Protein AF-A0A819CPP7-F1 (afdb_monomer_lite)

Foldseek 3Di:
DDDWDWDADPVVRDIATDFDADEDPDQAPDPQSEAACVVVQPDDPVRFDPDFDLPVVDDPDDDPPRALCPLPVLNLQLVVQFDPDLDDDRHTGHNNSRLNRLQVQAFADCVQPPDDPVCSSPDGDPVGRVRRNVHRDPHHHDQDPDPSSQSSCRSVSHDDDDDDDDDNVVD

Radius of gyration: 17.77 Å; chains: 1; bounding box: 45×49×39 Å

pLDDT: mean 74.56, std 15.61, range [28.23, 96.0]

Sequence (171 aa):
MPVRTYLINRLTDAIYRLNGIEPSHRMPHKEDLRQSFSDHVLFSSDQLPPKVDLQPYMTTVEDQSRIGSCTANSLYNGRVKNTHLPIVTDSRCSMTNAIEALEEFGTCLESIWPYDISRVNKFPSIQAFEKGLKHRIYQALHVKIDLNEMKSCLAQGFPFAFGLRLYTSFD

Structure (mmCIF, N/CA/C/O backbone):
data_AF-A0A819CPP7-F1
#
_entry.id   AF-A0A819CPP7-F1
#
loop_
_atom_site.group_PDB
_atom_site.id
_atom_site.type_symbol
_atom_site.label_atom_id
_atom_site.label_alt_id
_atom_site.label_comp_id
_atom_site.label_asym_id
_atom_site.label_entity_id
_atom_site.label_seq_id
_atom_site.pdbx_PDB_ins_code
_atom_site.Cartn_x
_atom_site.Cartn_y
_atom_site.Cartn_z
_atom_site.occupancy
_atom_site.B_iso_or_equiv
_atom_site.auth_seq_id
_atom_site.auth_comp_id
_atom_site.auth_asym_id
_atom_site.auth_atom_id
_atom_site.pdbx_PDB_model_num
ATOM 1 N N . MET A 1 1 ? 23.017 -5.570 14.614 1.00 28.23 1 MET A N 1
ATOM 2 C CA . MET A 1 1 ? 22.837 -6.309 13.342 1.00 28.23 1 MET A CA 1
ATOM 3 C C . MET A 1 1 ? 21.344 -6.522 13.128 1.00 28.23 1 MET A C 1
ATOM 5 O O . MET A 1 1 ? 20.690 -6.841 14.114 1.00 28.23 1 MET A O 1
ATOM 9 N N . PRO A 1 2 ? 20.779 -6.313 11.926 1.00 41.75 2 PRO A N 1
ATOM 10 C CA . PRO A 1 2 ? 19.361 -6.581 11.698 1.00 41.75 2 PRO A CA 1
ATOM 11 C C . PRO A 1 2 ? 19.092 -8.081 11.863 1.00 41.75 2 PRO A C 1
ATOM 13 O O . PRO A 1 2 ? 19.747 -8.908 11.226 1.00 41.75 2 PRO A O 1
ATOM 16 N N . VAL A 1 3 ? 18.157 -8.424 12.749 1.00 41.75 3 VAL A N 1
ATOM 17 C CA . VAL A 1 3 ? 17.681 -9.797 12.948 1.00 41.75 3 VAL A CA 1
ATOM 18 C C . VAL A 1 3 ? 16.963 -10.216 11.667 1.00 41.75 3 VAL A C 1
ATOM 20 O O . VAL A 1 3 ? 16.007 -9.566 11.251 1.00 41.75 3 VAL A O 1
ATOM 23 N N . ARG A 1 4 ? 17.466 -11.254 10.993 1.00 52.44 4 ARG A N 1
ATOM 24 C CA . ARG A 1 4 ? 16.818 -11.824 9.806 1.00 52.44 4 ARG A CA 1
ATOM 25 C C . ARG A 1 4 ? 15.809 -12.863 10.279 1.00 52.44 4 ARG A C 1
ATOM 27 O O . ARG A 1 4 ? 16.214 -13.875 10.845 1.00 52.44 4 ARG A O 1
ATOM 34 N N . THR A 1 5 ? 14.528 -12.599 10.062 1.00 56.66 5 THR A N 1
ATOM 35 C CA . THR A 1 5 ? 13.445 -13.523 10.409 1.00 56.66 5 THR A CA 1
ATOM 36 C C . THR A 1 5 ? 13.133 -14.416 9.205 1.00 56.66 5 THR A C 1
ATOM 38 O O . THR A 1 5 ? 13.160 -13.961 8.061 1.00 56.66 5 THR A O 1
ATOM 41 N N . TYR A 1 6 ? 12.848 -15.692 9.446 1.00 61.66 6 TYR A N 1
ATOM 42 C CA . TYR A 1 6 ? 12.461 -16.660 8.420 1.00 61.66 6 TYR A CA 1
ATOM 43 C C . TYR A 1 6 ? 11.232 -17.436 8.904 1.00 61.66 6 TYR A C 1
ATOM 45 O O . TYR A 1 6 ? 11.136 -17.726 10.096 1.00 61.66 6 TYR A O 1
ATOM 53 N N . LEU A 1 7 ? 10.331 -17.780 7.988 1.00 56.50 7 LEU A N 1
ATOM 54 C CA . LEU A 1 7 ? 9.357 -18.855 8.147 1.00 56.50 7 LEU A CA 1
ATOM 55 C C . LEU A 1 7 ? 9.929 -20.133 7.552 1.00 56.50 7 LEU A C 1
ATOM 57 O O . LEU A 1 7 ? 10.650 -20.098 6.553 1.00 56.50 7 LEU A O 1
ATOM 61 N N . ILE A 1 8 ? 9.587 -21.263 8.152 1.00 62.59 8 ILE A N 1
ATOM 62 C CA . ILE A 1 8 ? 9.961 -22.583 7.651 1.00 62.59 8 ILE A CA 1
ATOM 63 C C . ILE A 1 8 ? 8.677 -23.393 7.550 1.00 62.59 8 ILE A C 1
ATOM 65 O O . ILE A 1 8 ? 8.081 -23.749 8.566 1.00 62.59 8 ILE A O 1
ATOM 69 N N . ASN A 1 9 ? 8.262 -23.708 6.327 1.00 66.12 9 ASN A N 1
ATOM 70 C CA . ASN A 1 9 ? 7.202 -24.678 6.107 1.00 66.12 9 ASN A CA 1
ATOM 71 C C . ASN A 1 9 ? 7.756 -26.071 6.422 1.00 66.12 9 ASN A C 1
ATOM 73 O O . ASN A 1 9 ? 8.583 -26.589 5.679 1.00 66.12 9 ASN A O 1
ATOM 77 N N . ARG A 1 10 ? 7.292 -26.676 7.520 1.00 66.69 10 ARG A N 1
ATOM 78 C CA . ARG A 1 10 ? 7.781 -27.979 8.011 1.00 66.69 10 ARG A CA 1
ATOM 79 C C . ARG A 1 10 ? 7.314 -29.182 7.188 1.00 66.69 10 ARG A C 1
ATOM 81 O O . ARG A 1 10 ? 7.813 -30.277 7.401 1.00 66.69 10 ARG A O 1
ATOM 88 N N . LEU A 1 11 ? 6.333 -29.007 6.300 1.00 70.38 11 LEU A N 1
ATOM 89 C CA . LEU A 1 11 ? 5.845 -30.074 5.418 1.00 70.38 11 LEU A CA 1
ATOM 90 C C . LEU A 1 11 ? 6.679 -30.171 4.140 1.00 70.38 11 LEU A C 1
ATOM 92 O O . LEU A 1 11 ? 6.781 -31.243 3.552 1.00 70.38 11 LEU A O 1
ATOM 96 N N . THR A 1 12 ? 7.252 -29.050 3.701 1.00 78.56 12 THR A N 1
ATOM 97 C CA . THR A 1 12 ? 8.006 -28.959 2.444 1.00 78.56 12 THR A CA 1
ATOM 98 C C . THR A 1 12 ? 9.473 -28.577 2.645 1.00 78.56 12 THR A C 1
ATOM 100 O O . THR A 1 12 ? 10.175 -28.377 1.657 1.00 78.56 12 THR A O 1
ATOM 103 N N . ASP A 1 13 ? 9.906 -28.362 3.891 1.00 77.25 13 ASP A N 1
ATOM 104 C CA . ASP A 1 13 ? 11.183 -27.741 4.284 1.00 77.25 13 ASP A CA 1
ATOM 105 C C . ASP A 1 13 ? 11.484 -26.407 3.573 1.00 77.25 13 ASP A C 1
ATOM 107 O O . ASP A 1 13 ? 12.629 -25.953 3.474 1.00 77.25 13 ASP A O 1
ATOM 111 N N . ALA A 1 14 ? 10.446 -25.734 3.068 1.00 60.47 14 ALA A N 1
ATOM 112 C CA . ALA A 1 14 ? 10.617 -24.487 2.341 1.00 60.47 14 ALA A CA 1
ATOM 113 C C . ALA A 1 14 ? 10.859 -23.345 3.332 1.00 60.47 14 ALA A C 1
ATOM 115 O O . ALA A 1 14 ? 10.025 -23.061 4.191 1.00 60.47 14 ALA A O 1
ATOM 116 N N . ILE A 1 15 ? 12.000 -22.673 3.189 1.00 61.72 15 ILE A N 1
ATOM 117 C CA . ILE A 1 15 ? 12.351 -21.498 3.987 1.00 61.72 15 ILE A CA 1
ATOM 118 C C . ILE A 1 15 ? 11.895 -20.243 3.243 1.00 61.72 15 ILE A C 1
ATOM 120 O O . ILE A 1 15 ? 12.377 -19.944 2.146 1.00 61.72 15 ILE A O 1
ATOM 124 N N . TYR A 1 16 ? 11.001 -19.482 3.863 1.00 59.84 16 TYR A N 1
ATOM 125 C CA . TYR A 1 16 ? 10.548 -18.183 3.386 1.00 59.84 16 TYR A CA 1
ATOM 126 C C . TYR A 1 16 ? 11.192 -17.105 4.240 1.00 59.84 16 TYR A C 1
ATOM 128 O O . TYR A 1 16 ? 11.092 -17.101 5.461 1.00 59.84 16 TYR A O 1
ATOM 136 N N . ARG A 1 17 ? 11.888 -16.163 3.618 1.00 59.88 17 ARG A N 1
ATOM 137 C CA . ARG A 1 17 ? 12.473 -15.052 4.360 1.00 59.88 17 ARG A CA 1
ATOM 138 C C . ARG A 1 17 ? 11.385 -14.038 4.692 1.00 59.88 17 ARG A C 1
ATOM 140 O O . ARG A 1 17 ? 10.766 -13.490 3.785 1.00 59.88 17 ARG A O 1
ATOM 147 N N . LEU A 1 18 ? 11.198 -13.753 5.979 1.00 54.78 18 LEU A N 1
ATOM 148 C CA . LEU A 1 18 ? 10.376 -12.631 6.403 1.00 54.78 18 LEU A CA 1
ATOM 149 C C . LEU A 1 18 ? 11.202 -11.360 6.305 1.00 54.78 18 LEU A C 1
ATOM 151 O O . LEU A 1 18 ? 12.247 -11.194 6.939 1.00 54.78 18 LEU A O 1
ATOM 155 N N . ASN A 1 19 ? 10.737 -10.467 5.450 1.00 56.47 19 ASN A N 1
ATOM 156 C CA . ASN A 1 19 ? 11.419 -9.219 5.180 1.00 56.47 19 ASN A CA 1
ATOM 157 C C . ASN A 1 19 ? 11.235 -8.228 6.332 1.00 56.47 19 ASN A C 1
ATOM 159 O O . ASN A 1 19 ? 10.208 -8.222 7.007 1.00 56.47 19 ASN A O 1
ATOM 163 N N . GLY A 1 20 ? 12.246 -7.389 6.557 1.00 53.50 20 GLY A N 1
ATOM 164 C CA . GLY A 1 20 ? 12.197 -6.340 7.570 1.00 53.50 20 GLY A CA 1
ATOM 165 C C . GLY A 1 20 ? 11.664 -5.040 6.978 1.00 53.50 20 GLY A C 1
ATOM 166 O O . GLY A 1 20 ? 12.263 -4.502 6.049 1.00 53.50 20 GLY A O 1
ATOM 167 N N . ILE A 1 21 ? 10.574 -4.517 7.536 1.00 57.41 21 ILE A N 1
ATOM 168 C CA . ILE A 1 21 ? 10.207 -3.107 7.374 1.00 57.41 21 ILE A CA 1
ATOM 169 C C . ILE A 1 21 ? 11.087 -2.305 8.333 1.00 57.41 21 ILE A C 1
ATOM 171 O O . ILE A 1 21 ? 11.166 -2.622 9.521 1.00 57.41 21 ILE A O 1
ATOM 175 N N . GLU A 1 22 ? 11.748 -1.269 7.825 1.00 63.72 22 GLU A N 1
ATOM 176 C CA . GLU A 1 22 ? 12.386 -0.277 8.686 1.00 63.72 22 GLU A CA 1
ATOM 177 C C . GLU A 1 22 ? 11.297 0.684 9.186 1.00 63.72 22 GLU A C 1
ATOM 179 O O . GLU A 1 22 ? 10.593 1.275 8.354 1.00 63.72 22 GLU A O 1
ATOM 184 N N . PRO A 1 23 ? 11.099 0.820 10.513 1.00 64.25 23 PRO A N 1
ATOM 185 C CA . PRO A 1 23 ? 10.168 1.799 11.051 1.00 64.25 23 PRO A CA 1
ATOM 186 C C . PRO A 1 23 ? 10.489 3.173 10.483 1.00 64.25 23 PRO A C 1
ATOM 188 O O . PRO A 1 23 ? 11.652 3.570 10.406 1.00 64.25 23 PRO A O 1
ATOM 191 N N . SER A 1 24 ? 9.461 3.916 10.084 1.00 64.56 24 SER A N 1
ATOM 192 C CA . SER A 1 24 ? 9.718 5.286 9.679 1.00 64.56 24 SER A CA 1
ATOM 193 C C . SER A 1 24 ? 10.066 6.114 10.909 1.00 64.56 24 SER A C 1
ATOM 195 O O . SER A 1 24 ? 9.249 6.271 11.813 1.00 64.56 24 SER A O 1
ATOM 197 N N . HIS A 1 25 ? 11.286 6.640 10.948 1.00 64.56 25 HIS A N 1
ATOM 198 C CA . HIS A 1 25 ? 11.728 7.566 11.991 1.00 64.56 25 HIS A CA 1
ATOM 199 C C . HIS A 1 25 ? 11.415 9.030 11.650 1.00 64.56 25 HIS A C 1
ATOM 201 O O . HIS A 1 25 ? 11.673 9.917 12.459 1.00 64.56 25 HIS A O 1
ATOM 207 N N . ARG A 1 26 ? 10.872 9.291 10.453 1.00 63.66 26 ARG A N 1
ATOM 208 C CA . ARG A 1 26 ? 10.562 10.631 9.949 1.00 63.66 26 ARG A CA 1
ATOM 209 C C . ARG A 1 26 ? 9.187 10.660 9.290 1.00 63.66 26 ARG A C 1
ATOM 211 O O . ARG A 1 26 ? 8.819 9.737 8.571 1.00 63.66 26 ARG A O 1
ATOM 218 N N . MET A 1 27 ? 8.444 11.741 9.488 1.00 64.19 27 MET A N 1
ATOM 219 C CA . MET A 1 27 ? 7.250 11.997 8.683 1.00 64.19 27 MET A CA 1
ATOM 220 C C . MET A 1 27 ? 7.659 12.447 7.267 1.00 64.19 27 MET A C 1
ATOM 222 O O . MET A 1 27 ? 8.714 13.082 7.139 1.00 64.19 27 MET A O 1
ATOM 226 N N . PRO A 1 28 ? 6.848 12.170 6.224 1.00 66.94 28 PRO A N 1
ATOM 227 C CA . PRO A 1 28 ? 7.118 12.625 4.856 1.00 66.94 28 PRO A CA 1
ATOM 228 C C . PRO A 1 28 ? 7.436 14.120 4.790 1.00 66.94 28 PRO A C 1
ATOM 230 O O . PRO A 1 28 ? 6.910 14.878 5.594 1.00 66.94 28 PRO A O 1
ATOM 233 N N . HIS A 1 29 ? 8.285 14.578 3.872 1.00 63.69 29 HIS A N 1
ATOM 234 C CA . HIS A 1 29 ? 8.726 15.984 3.870 1.00 63.69 29 HIS A CA 1
ATOM 235 C C . HIS A 1 29 ? 7.635 17.024 3.559 1.00 63.69 29 HIS A C 1
ATOM 237 O O . HIS A 1 29 ? 7.770 18.165 4.000 1.00 63.69 29 HIS A O 1
ATOM 243 N N . LYS A 1 30 ? 6.589 16.663 2.808 1.00 62.97 30 LYS A N 1
ATOM 244 C CA . LYS A 1 30 ? 5.540 17.602 2.390 1.00 62.97 30 LYS A CA 1
ATOM 245 C C . LYS A 1 30 ? 4.358 17.616 3.342 1.00 62.97 30 LYS A C 1
ATOM 247 O O . LYS A 1 30 ? 3.914 16.560 3.781 1.00 62.97 30 LYS A O 1
ATOM 252 N N . GLU A 1 31 ? 3.830 18.812 3.584 1.00 67.00 31 GLU A N 1
ATOM 253 C CA . GLU A 1 31 ? 2.738 19.053 4.530 1.00 67.00 31 GLU A CA 1
ATOM 254 C C . GLU A 1 31 ? 1.502 18.201 4.215 1.00 67.00 31 GLU A C 1
ATOM 256 O O . GLU A 1 31 ? 0.989 17.516 5.095 1.00 67.00 31 GLU A O 1
ATOM 261 N N . ASP A 1 32 ? 1.115 18.115 2.938 1.00 60.81 32 ASP A N 1
ATOM 262 C CA . ASP A 1 32 ? -0.035 17.318 2.481 1.00 60.81 32 ASP A CA 1
ATOM 263 C C . ASP A 1 32 ? 0.134 15.800 2.674 1.00 60.81 32 ASP A C 1
ATOM 265 O O . ASP A 1 32 ? -0.842 15.052 2.676 1.00 60.81 32 ASP A O 1
ATOM 269 N N . LEU A 1 33 ? 1.370 15.334 2.878 1.00 63.00 33 LEU A N 1
ATOM 270 C CA . LEU A 1 33 ? 1.695 13.941 3.197 1.00 63.00 33 LEU A CA 1
ATOM 271 C C . LEU A 1 33 ? 1.873 13.693 4.706 1.00 63.00 33 LEU A C 1
ATOM 273 O O . LEU A 1 33 ? 2.077 12.552 5.122 1.00 63.00 33 LEU A O 1
ATOM 277 N N . ARG A 1 34 ? 1.854 14.748 5.533 1.00 65.94 34 ARG A N 1
ATOM 278 C CA . ARG A 1 34 ? 1.910 14.671 7.004 1.00 65.94 34 ARG A CA 1
ATOM 279 C C . ARG A 1 34 ? 0.539 14.755 7.661 1.00 65.94 34 ARG A C 1
ATOM 281 O O . ARG A 1 34 ? 0.459 14.662 8.885 1.00 65.94 34 ARG A O 1
ATOM 288 N N . GLN A 1 35 ? -0.513 14.957 6.876 1.00 75.31 35 GLN A N 1
ATOM 289 C CA . GLN A 1 35 ? -1.848 15.195 7.397 1.00 75.31 35 GLN A CA 1
ATOM 290 C C . GLN A 1 35 ? -2.336 13.996 8.221 1.00 75.31 35 GLN A C 1
ATOM 292 O O . GLN A 1 35 ? -2.183 12.833 7.839 1.00 75.31 35 GLN A O 1
ATOM 297 N N . SER A 1 36 ? -2.897 14.289 9.391 1.00 84.44 36 SER A N 1
ATOM 298 C CA . SER A 1 36 ? -3.477 13.281 10.274 1.00 84.44 36 SER A CA 1
ATOM 299 C C . SER A 1 36 ? -4.854 12.899 9.751 1.00 84.44 36 SER A C 1
ATOM 301 O O . SER A 1 36 ? -5.664 13.771 9.453 1.00 84.44 36 SER A O 1
ATOM 303 N N . PHE A 1 37 ? -5.167 11.604 9.706 1.00 88.81 37 PHE A N 1
ATOM 304 C CA . PHE A 1 37 ? -6.524 11.166 9.376 1.00 88.81 37 PHE A CA 1
ATOM 305 C C . PHE A 1 37 ? -7.545 11.588 10.446 1.00 88.81 37 PHE A C 1
ATOM 307 O O . PHE A 1 37 ? -8.727 11.701 10.148 1.00 88.81 37 PHE A O 1
ATOM 314 N N . SER A 1 38 ? -7.103 11.866 11.677 1.00 88.00 38 SER A N 1
ATOM 315 C CA . SER A 1 38 ? -7.978 12.283 12.784 1.00 88.00 38 SER A CA 1
ATOM 316 C C . SER A 1 38 ? -8.924 13.445 12.450 1.00 88.00 38 SER A C 1
ATOM 318 O O . SER A 1 38 ? -10.061 13.429 12.910 1.00 88.00 38 SER A O 1
ATOM 320 N N . ASP A 1 39 ? -8.495 14.411 11.632 1.00 86.38 39 ASP A N 1
ATOM 321 C CA . ASP A 1 39 ? -9.335 15.559 11.244 1.00 86.38 39 ASP A CA 1
ATOM 322 C C . ASP A 1 39 ? -10.420 15.177 10.214 1.00 86.38 39 ASP A C 1
ATOM 324 O O . ASP A 1 39 ? -11.330 15.952 9.929 1.00 86.38 39 ASP A O 1
ATOM 328 N N . HIS A 1 40 ? -10.342 13.958 9.678 1.00 85.75 40 HIS A N 1
ATOM 329 C CA . HIS A 1 40 ? -11.255 13.370 8.702 1.00 85.75 40 HIS A CA 1
ATOM 330 C C . HIS A 1 40 ? -12.118 12.246 9.298 1.00 85.75 40 HIS A C 1
ATOM 332 O O . HIS A 1 40 ? -12.794 11.526 8.565 1.00 85.75 40 HIS A O 1
ATOM 338 N N . VAL A 1 41 ? -12.112 12.040 10.617 1.00 87.94 41 VAL A N 1
ATOM 339 C CA . VAL A 1 41 ? -12.973 11.034 11.255 1.00 87.94 41 VAL A CA 1
ATOM 340 C C . VAL A 1 41 ? -14.427 11.511 11.220 1.00 87.94 41 VAL A C 1
ATOM 342 O O . VAL A 1 41 ? -14.796 12.453 11.914 1.00 87.94 41 VAL A O 1
ATOM 345 N N . LEU A 1 42 ? -15.256 10.845 10.408 1.00 85.06 42 LEU A N 1
ATOM 346 C CA . LEU A 1 42 ? -16.674 11.194 10.232 1.00 85.06 42 LEU A CA 1
ATOM 347 C C . LEU A 1 42 ? -17.624 10.473 11.193 1.00 85.06 42 LEU A C 1
ATOM 349 O O . LEU A 1 42 ? -18.741 10.939 11.401 1.00 85.06 42 LEU A O 1
ATOM 353 N N . PHE A 1 43 ? -17.209 9.333 11.744 1.00 84.00 43 PHE A N 1
ATOM 354 C CA . PHE A 1 43 ? -18.061 8.480 12.567 1.00 84.00 43 PHE A CA 1
ATOM 355 C C . PHE A 1 43 ? -17.618 8.530 14.024 1.00 84.00 43 PHE A C 1
ATOM 357 O O . PHE A 1 43 ? -16.438 8.349 14.328 1.00 84.00 43 PHE A O 1
ATOM 364 N N . SER A 1 44 ? -18.570 8.712 14.936 1.00 83.88 44 SER A N 1
ATOM 365 C CA . SER A 1 44 ? -18.356 8.364 16.338 1.00 83.88 44 SER A CA 1
ATOM 366 C C . SER A 1 44 ? -18.371 6.840 16.515 1.00 83.88 44 SER A C 1
ATOM 368 O O . SER A 1 44 ? -18.818 6.091 15.643 1.00 83.88 44 SER A O 1
ATOM 370 N N . SER A 1 45 ? -17.855 6.346 17.643 1.00 83.25 45 SER A N 1
ATOM 371 C CA . SER A 1 45 ? -17.700 4.902 17.875 1.00 83.25 45 SER A CA 1
ATOM 372 C C . SER A 1 45 ? -19.021 4.122 17.822 1.00 83.25 45 SER A C 1
ATOM 374 O O . SER A 1 45 ? -19.022 2.958 17.430 1.00 83.25 45 SER A O 1
ATOM 376 N N . ASP A 1 46 ? -20.133 4.761 18.179 1.00 90.81 46 ASP A N 1
ATOM 377 C CA . ASP A 1 46 ? -21.502 4.239 18.134 1.00 90.81 46 ASP A CA 1
ATOM 378 C C . ASP A 1 46 ? -22.131 4.254 16.730 1.00 90.81 46 ASP A C 1
ATOM 380 O O . ASP A 1 46 ? -23.091 3.528 16.484 1.00 90.81 46 ASP A O 1
ATOM 384 N N . GLN A 1 47 ? -21.578 5.032 15.796 1.00 93.19 47 GLN A N 1
ATOM 385 C CA . GLN A 1 47 ? -22.049 5.124 14.409 1.00 93.19 47 GLN A CA 1
ATOM 386 C C . GLN A 1 47 ? -21.334 4.156 13.460 1.00 93.19 47 GLN A C 1
ATOM 388 O O . GLN A 1 47 ? -21.715 4.029 12.295 1.00 93.19 47 GLN A O 1
ATOM 393 N N . LEU A 1 48 ? -20.281 3.485 13.932 1.00 94.00 48 LEU A N 1
ATOM 394 C CA . LEU A 1 48 ? -19.497 2.581 13.103 1.00 94.00 48 LEU A CA 1
ATOM 395 C C . LEU A 1 48 ? -20.307 1.337 12.713 1.00 94.00 48 LEU A C 1
ATOM 397 O O . LEU A 1 48 ? -20.926 0.703 13.573 1.00 94.00 48 LEU A O 1
ATOM 401 N N . PRO A 1 49 ? -20.258 0.917 11.435 1.00 95.06 49 PRO A N 1
ATOM 402 C CA . PRO A 1 49 ? -20.877 -0.331 11.027 1.00 95.06 49 PRO A CA 1
ATOM 403 C C . PRO A 1 49 ? -20.206 -1.518 11.739 1.00 95.06 49 PRO A C 1
ATOM 405 O O . PRO A 1 49 ? -18.992 -1.509 11.967 1.00 95.06 49 PRO A O 1
ATOM 408 N N . PRO A 1 50 ? -20.959 -2.591 12.043 1.00 94.88 50 PRO A N 1
ATOM 409 C CA . PRO A 1 50 ? -20.414 -3.761 12.733 1.00 94.88 50 PRO A CA 1
ATOM 410 C C . PRO A 1 50 ? -19.387 -4.530 11.888 1.00 94.88 50 PRO A C 1
ATOM 412 O O . PRO A 1 50 ? -18.569 -5.271 12.433 1.00 94.88 50 PRO A O 1
ATOM 415 N N . LYS A 1 51 ? -19.424 -4.370 10.558 1.00 96.00 51 LYS A N 1
ATOM 416 C CA . LYS A 1 51 ? -18.496 -4.978 9.603 1.00 96.00 51 LYS A CA 1
ATOM 417 C C . LYS A 1 51 ? -18.292 -4.047 8.410 1.00 96.00 51 LYS A C 1
ATOM 419 O O . LYS A 1 51 ? -19.251 -3.473 7.902 1.00 96.00 51 LYS A O 1
ATOM 424 N N . VAL A 1 52 ? -17.052 -3.976 7.937 1.00 95.81 52 VAL A N 1
ATOM 425 C CA . VAL A 1 52 ? -16.667 -3.345 6.672 1.00 95.81 52 VAL A CA 1
ATOM 426 C C . VAL A 1 52 ? -15.883 -4.365 5.858 1.00 95.81 52 VAL A C 1
ATOM 428 O O . VAL A 1 52 ? -15.042 -5.071 6.412 1.00 95.81 52 VAL A O 1
ATOM 431 N N . ASP A 1 53 ? -16.162 -4.444 4.561 1.00 96.00 53 ASP A N 1
ATOM 432 C CA . ASP A 1 53 ? -15.432 -5.289 3.621 1.00 96.00 53 ASP A CA 1
ATOM 433 C C . ASP A 1 53 ? -15.105 -4.484 2.359 1.00 96.00 53 ASP A C 1
ATOM 435 O O . ASP A 1 53 ? -16.000 -4.083 1.616 1.00 96.00 53 ASP A O 1
ATOM 439 N N . LEU A 1 54 ? -13.813 -4.211 2.159 1.00 95.62 54 LEU A N 1
ATOM 440 C CA . LEU A 1 54 ? -13.302 -3.473 1.002 1.00 95.62 54 LEU A CA 1
ATOM 441 C C . LEU A 1 54 ? -12.661 -4.393 -0.045 1.00 95.62 54 LEU A C 1
ATOM 443 O O . LEU A 1 54 ? -12.245 -3.907 -1.094 1.00 95.62 54 LEU A O 1
ATOM 447 N N . GLN A 1 55 ? -12.585 -5.705 0.208 1.00 93.12 55 GLN A N 1
ATOM 448 C CA . GLN A 1 55 ? -11.924 -6.656 -0.690 1.00 93.12 55 GLN A CA 1
ATOM 449 C C . GLN A 1 55 ? -12.486 -6.645 -2.123 1.00 93.12 55 GLN A C 1
ATOM 451 O O . GLN A 1 55 ? -11.680 -6.723 -3.048 1.00 93.12 55 GLN A O 1
ATOM 456 N N . PRO A 1 56 ? -13.807 -6.477 -2.361 1.00 94.88 56 PRO A N 1
ATOM 457 C CA . PRO A 1 56 ? -14.354 -6.411 -3.721 1.00 94.88 56 PRO A CA 1
ATOM 458 C C . PRO A 1 56 ? -13.810 -5.263 -4.586 1.00 94.88 56 PRO A C 1
ATOM 460 O O . PRO A 1 56 ? -13.954 -5.304 -5.804 1.00 94.88 56 PRO A O 1
ATOM 463 N N . TYR A 1 57 ? -13.206 -4.243 -3.972 1.00 91.50 57 TYR A N 1
ATOM 464 C CA . TYR A 1 57 ? -12.634 -3.081 -4.659 1.00 91.50 57 TYR A CA 1
ATOM 465 C C . TYR A 1 57 ? -11.107 -3.156 -4.794 1.00 91.50 57 TYR A C 1
ATOM 467 O O . TYR A 1 57 ? -10.490 -2.230 -5.320 1.00 91.50 57 TYR A O 1
ATOM 475 N N . MET A 1 58 ? -10.487 -4.228 -4.297 1.00 86.69 58 MET A N 1
ATOM 476 C CA . MET A 1 58 ? -9.042 -4.424 -4.333 1.00 86.69 58 MET A CA 1
ATOM 477 C C . MET A 1 58 ? -8.628 -5.291 -5.520 1.00 86.69 58 MET A C 1
ATOM 479 O O . MET A 1 58 ? -9.387 -6.127 -6.010 1.00 86.69 58 MET A O 1
ATOM 483 N N . THR A 1 59 ? -7.392 -5.099 -5.974 1.00 83.81 59 THR A N 1
ATOM 484 C CA . THR A 1 59 ? -6.765 -6.007 -6.935 1.00 83.81 59 THR A CA 1
ATOM 485 C C . THR A 1 59 ? -6.518 -7.374 -6.299 1.00 83.81 59 THR A C 1
ATOM 487 O O . THR A 1 59 ? -6.537 -7.535 -5.076 1.00 83.81 59 THR A O 1
ATOM 490 N N . THR A 1 60 ? -6.254 -8.372 -7.139 1.00 84.62 60 THR A N 1
ATOM 491 C CA . THR A 1 60 ? -5.770 -9.677 -6.685 1.00 84.62 60 THR A CA 1
ATOM 492 C C . THR A 1 60 ? -4.501 -9.533 -5.843 1.00 84.62 60 THR A C 1
ATOM 494 O O . THR A 1 60 ? -3.719 -8.601 -6.027 1.00 84.62 60 THR A O 1
ATOM 497 N N . VAL A 1 61 ? -4.303 -10.455 -4.898 1.00 81.62 61 VAL A N 1
ATOM 498 C CA . VAL A 1 61 ? -3.092 -10.478 -4.069 1.00 81.62 61 VAL A CA 1
ATOM 499 C C . VAL A 1 61 ? -1.901 -10.884 -4.935 1.00 81.62 61 VAL A C 1
ATOM 501 O O . VAL A 1 61 ? -1.900 -11.971 -5.509 1.00 81.62 61 VAL A O 1
ATOM 504 N N . GLU A 1 62 ? -0.896 -10.014 -5.001 1.00 78.38 62 GLU A N 1
ATOM 505 C CA . GLU A 1 62 ? 0.329 -10.227 -5.779 1.00 78.38 62 GLU A CA 1
ATOM 506 C C . GLU A 1 62 ? 1.385 -11.034 -5.001 1.00 78.38 62 GLU A C 1
ATOM 508 O O . GLU A 1 62 ? 1.504 -10.907 -3.779 1.00 78.38 62 GLU A O 1
ATOM 513 N N . ASP A 1 63 ? 2.209 -11.818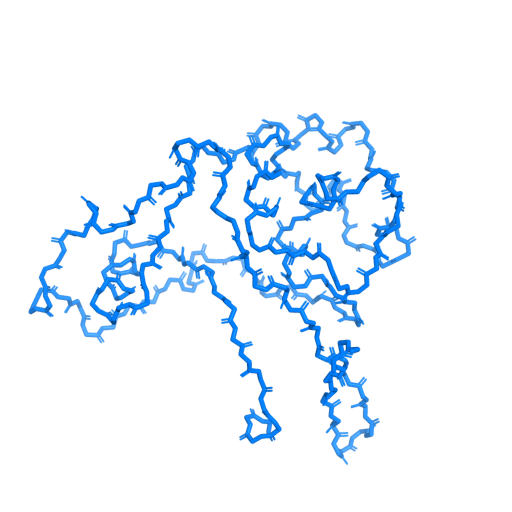 -5.708 1.00 76.56 63 ASP A N 1
ATOM 514 C CA . ASP A 1 63 ? 3.315 -12.584 -5.114 1.00 76.56 63 ASP A CA 1
ATOM 515 C C . ASP A 1 63 ? 4.626 -11.776 -5.125 1.00 76.56 63 ASP A C 1
ATOM 517 O O . ASP A 1 63 ? 5.271 -11.576 -6.156 1.00 76.56 63 ASP A O 1
ATOM 521 N N . GLN A 1 64 ? 5.059 -11.333 -3.944 1.00 64.75 64 GLN A N 1
ATOM 522 C CA . GLN A 1 64 ? 6.330 -10.624 -3.757 1.00 64.75 64 GLN A CA 1
ATOM 523 C C . GLN A 1 64 ? 7.576 -11.513 -3.938 1.00 64.75 64 GLN A C 1
ATOM 525 O O . GLN A 1 64 ? 8.708 -11.020 -3.941 1.00 64.75 64 GLN A O 1
ATOM 530 N N . SER A 1 65 ? 7.408 -12.826 -4.090 1.00 70.56 65 SER A N 1
ATOM 531 C CA . SER A 1 65 ? 8.476 -13.817 -4.140 1.00 70.56 65 SER A CA 1
ATOM 532 C C . SER A 1 65 ? 9.421 -13.731 -2.926 1.00 70.56 65 SER A C 1
ATOM 534 O O . SER A 1 65 ? 9.025 -13.384 -1.815 1.00 70.56 65 SER A O 1
ATOM 536 N N . ARG A 1 66 ? 10.698 -14.089 -3.097 1.00 64.12 66 ARG A N 1
ATOM 537 C CA . ARG A 1 66 ? 11.672 -14.251 -2.002 1.00 64.12 66 ARG A CA 1
ATOM 538 C C . ARG A 1 66 ? 12.432 -12.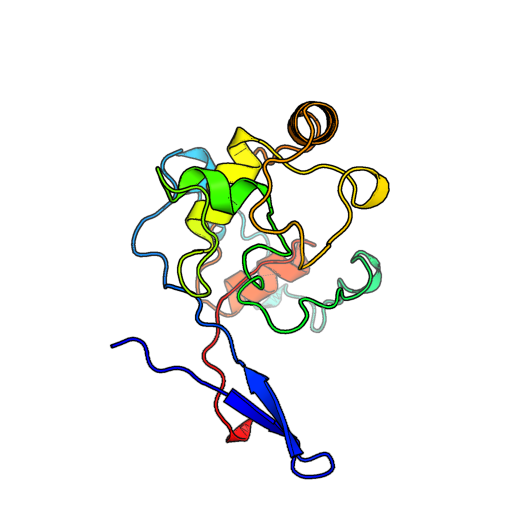976 -1.612 1.00 64.12 66 ARG A C 1
ATOM 540 O O . ARG A 1 66 ? 13.429 -13.080 -0.898 1.00 64.12 66 ARG A O 1
ATOM 547 N N . ILE A 1 67 ? 12.012 -11.796 -2.074 1.00 62.88 67 ILE A N 1
ATOM 548 C CA . ILE A 1 67 ? 12.747 -10.539 -1.844 1.00 62.88 67 ILE A CA 1
ATOM 549 C C . ILE A 1 67 ? 12.035 -9.597 -0.872 1.00 62.88 67 ILE A C 1
ATOM 551 O O . ILE A 1 67 ? 10.814 -9.640 -0.721 1.00 62.88 67 ILE A O 1
ATOM 555 N N . GLY A 1 68 ? 12.817 -8.685 -0.282 1.00 58.44 68 GLY A N 1
ATOM 556 C CA . GLY A 1 68 ? 12.409 -7.554 0.564 1.00 58.44 68 GLY A CA 1
ATOM 557 C C . GLY A 1 68 ? 11.528 -6.495 -0.083 1.00 58.44 68 GLY A C 1
ATOM 558 O O . GLY A 1 68 ? 11.734 -5.309 0.162 1.00 58.44 68 GLY A O 1
ATOM 559 N N . SER A 1 69 ? 10.576 -6.880 -0.933 1.00 60.72 69 SER A N 1
ATOM 560 C CA . SER A 1 69 ? 9.726 -5.949 -1.663 1.00 60.72 69 SER A CA 1
ATOM 561 C C . SER A 1 69 ? 8.396 -5.643 -1.006 1.00 60.72 69 SER A C 1
ATOM 563 O O . SER A 1 69 ? 7.676 -4.893 -1.613 1.00 60.72 69 SER A O 1
ATOM 565 N N . CYS A 1 70 ? 8.029 -6.101 0.190 1.00 57.25 70 CYS A N 1
ATOM 566 C CA . CYS A 1 70 ? 6.677 -5.815 0.722 1.00 57.25 70 CYS A CA 1
ATOM 567 C C . CYS A 1 70 ? 6.276 -4.316 0.679 1.00 57.25 70 CYS A C 1
ATOM 569 O O . CYS A 1 70 ? 5.192 -3.989 0.213 1.00 57.25 70 CYS A O 1
ATOM 571 N N . THR A 1 71 ? 7.182 -3.391 1.022 1.00 51.28 71 THR A N 1
ATOM 572 C CA . THR A 1 71 ? 6.962 -1.932 0.883 1.00 51.28 71 THR A CA 1
ATOM 573 C C . THR A 1 71 ? 7.072 -1.417 -0.567 1.00 51.28 71 THR A C 1
ATOM 575 O O . THR A 1 71 ? 6.681 -0.298 -0.879 1.00 51.28 71 THR A O 1
ATOM 578 N N . ALA A 1 72 ? 7.644 -2.218 -1.461 1.00 51.38 72 ALA A N 1
ATOM 579 C CA . ALA A 1 72 ? 8.015 -1.874 -2.830 1.00 51.38 72 ALA A CA 1
ATOM 580 C C . ALA A 1 72 ? 7.327 -2.693 -3.945 1.00 51.38 72 ALA A C 1
ATOM 582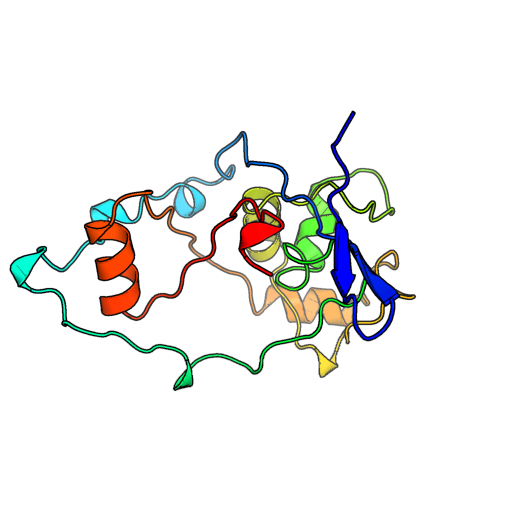 O O . ALA A 1 72 ? 7.475 -2.333 -5.105 1.00 51.38 72 ALA A O 1
ATOM 583 N N . ASN A 1 73 ? 6.538 -3.715 -3.619 1.00 48.91 73 ASN A N 1
ATOM 584 C CA . ASN A 1 73 ? 5.473 -4.264 -4.456 1.00 48.91 73 ASN A CA 1
ATOM 585 C C . ASN A 1 73 ? 4.394 -3.202 -4.610 1.00 48.91 73 ASN A C 1
ATOM 587 O O . ASN A 1 73 ? 3.842 -3.029 -5.684 1.00 48.91 73 ASN A O 1
ATOM 591 N N . SER A 1 74 ? 4.200 -2.395 -3.567 1.00 46.03 74 SER A N 1
ATOM 592 C CA . SER A 1 74 ? 3.496 -1.136 -3.708 1.00 46.03 74 SER A CA 1
ATOM 593 C C . SER A 1 74 ? 4.229 -0.211 -4.694 1.00 46.03 74 SER A C 1
ATOM 595 O O . SER A 1 74 ? 3.574 0.588 -5.357 1.00 46.03 74 SER A O 1
ATOM 597 N N . LEU A 1 75 ? 5.579 -0.227 -4.727 1.00 48.94 75 LEU A N 1
ATOM 598 C CA . LEU A 1 75 ? 6.410 0.908 -5.153 1.00 48.94 75 LEU A CA 1
ATOM 599 C C . LEU A 1 75 ? 7.824 0.615 -5.665 1.00 48.94 75 LEU A C 1
ATOM 601 O O . LEU A 1 75 ? 8.817 0.715 -4.936 1.00 48.94 75 LEU A O 1
ATOM 605 N N . TYR A 1 76 ? 7.931 0.430 -6.980 1.00 52.12 76 TYR A N 1
ATOM 606 C CA . TYR A 1 76 ? 9.213 0.420 -7.684 1.00 52.12 76 TYR A CA 1
ATOM 607 C C . TYR A 1 76 ? 9.964 1.757 -7.539 1.00 52.12 76 TYR A C 1
ATOM 609 O O . TYR A 1 76 ? 11.164 1.782 -7.267 1.00 52.12 76 TYR A O 1
ATOM 617 N N . ASN A 1 77 ? 9.240 2.877 -7.627 1.00 50.44 77 ASN A N 1
ATOM 618 C CA . ASN A 1 77 ? 9.819 4.222 -7.584 1.00 50.44 77 ASN A CA 1
ATOM 619 C C . ASN A 1 77 ? 10.246 4.654 -6.164 1.00 50.44 77 ASN A C 1
ATOM 621 O O . ASN A 1 77 ? 11.201 5.417 -6.023 1.00 50.44 77 ASN A O 1
ATOM 625 N N . GLY A 1 78 ? 9.619 4.099 -5.110 1.00 48.91 78 GLY A N 1
ATOM 626 C CA . GLY A 1 78 ? 9.994 4.248 -3.682 1.00 48.91 78 GLY A CA 1
ATOM 627 C C . GLY A 1 78 ? 11.470 4.024 -3.401 1.00 48.91 78 GLY A C 1
ATOM 628 O O . GLY A 1 78 ? 12.080 4.663 -2.543 1.00 48.91 78 GLY A O 1
ATOM 629 N N . ARG A 1 79 ? 12.054 3.112 -4.174 1.00 53.19 79 ARG A N 1
ATOM 630 C CA . ARG A 1 79 ? 13.434 2.658 -4.042 1.00 53.19 79 ARG A CA 1
ATOM 631 C C . ARG A 1 79 ? 14.447 3.647 -4.616 1.00 53.19 79 ARG A C 1
ATOM 633 O O . ARG A 1 79 ? 15.594 3.617 -4.191 1.00 53.19 79 ARG A O 1
ATOM 640 N N . VAL A 1 80 ? 14.026 4.541 -5.516 1.00 53.78 80 VAL A N 1
ATOM 641 C CA . VAL A 1 80 ? 14.889 5.562 -6.139 1.00 53.78 80 VAL A CA 1
ATOM 642 C C . VAL A 1 80 ? 15.222 6.680 -5.148 1.00 53.78 80 VAL A C 1
ATOM 644 O O . VAL A 1 80 ? 16.335 7.197 -5.155 1.00 53.78 80 VAL A O 1
ATOM 647 N N . LYS A 1 81 ? 14.295 7.017 -4.239 1.00 52.97 81 LYS A N 1
ATOM 648 C CA . LYS A 1 81 ? 14.494 8.101 -3.263 1.00 52.97 81 LYS A CA 1
ATOM 649 C C . LYS A 1 81 ? 15.529 7.803 -2.189 1.00 52.97 81 LYS A C 1
ATOM 651 O O . LYS A 1 81 ? 16.101 8.735 -1.632 1.00 52.97 81 LYS A O 1
ATOM 656 N N . ASN A 1 82 ? 15.745 6.530 -1.859 1.00 46.81 82 ASN A N 1
ATOM 657 C CA . ASN A 1 82 ? 16.496 6.185 -0.657 1.00 46.81 82 ASN A CA 1
ATOM 658 C C . ASN A 1 82 ? 17.991 5.941 -0.880 1.00 46.81 82 ASN A C 1
ATOM 660 O O . ASN A 1 82 ? 18.686 5.639 0.087 1.00 46.81 82 ASN A O 1
ATOM 664 N N . THR A 1 83 ? 18.524 6.078 -2.099 1.00 41.44 83 THR A N 1
ATOM 665 C CA . THR A 1 83 ? 19.953 5.837 -2.318 1.00 41.44 83 THR A CA 1
ATOM 666 C C . THR A 1 83 ? 20.523 6.543 -3.551 1.00 41.44 83 THR A C 1
ATOM 668 O O . THR A 1 83 ? 20.106 6.305 -4.679 1.00 41.44 83 THR A O 1
ATOM 671 N N . HIS A 1 84 ? 21.654 7.225 -3.361 1.00 45.44 84 HIS A N 1
ATOM 672 C CA . HIS A 1 84 ? 22.722 7.384 -4.362 1.00 45.44 84 HIS A CA 1
ATOM 673 C C . HIS A 1 84 ? 23.348 6.031 -4.796 1.00 45.44 84 HIS A C 1
ATOM 675 O O . HIS A 1 84 ? 24.527 5.961 -5.128 1.00 45.44 84 HIS A O 1
ATOM 681 N N . LEU A 1 85 ? 22.600 4.923 -4.740 1.00 43.91 85 LEU A N 1
ATOM 682 C CA . LEU A 1 85 ? 23.074 3.564 -4.996 1.00 43.91 85 LEU A CA 1
ATOM 683 C C . LEU A 1 85 ? 22.022 2.816 -5.829 1.00 43.91 85 LEU A C 1
ATOM 685 O O . LEU A 1 85 ? 20.883 2.686 -5.378 1.00 43.91 85 LEU A O 1
ATOM 689 N N . PRO A 1 86 ? 22.390 2.270 -6.998 1.00 45.66 86 PRO A N 1
ATOM 690 C CA . PRO A 1 86 ? 21.497 1.518 -7.883 1.00 45.66 86 PRO A CA 1
ATOM 691 C C . PRO A 1 86 ? 21.232 0.075 -7.396 1.00 45.66 86 PRO A C 1
ATOM 693 O O . PRO A 1 86 ? 21.033 -0.827 -8.203 1.00 45.66 86 PRO A O 1
ATOM 696 N N . ILE A 1 87 ? 21.281 -0.182 -6.082 1.00 53.69 87 ILE A N 1
ATOM 697 C CA . ILE A 1 87 ? 21.252 -1.540 -5.520 1.00 53.69 87 ILE A CA 1
ATOM 698 C C . ILE A 1 87 ? 20.139 -1.659 -4.474 1.00 53.69 87 ILE A C 1
ATOM 700 O O . ILE A 1 87 ? 20.267 -1.187 -3.344 1.00 53.69 87 ILE A O 1
ATOM 704 N N . VAL A 1 88 ? 19.072 -2.365 -4.841 1.00 54.91 88 VAL A N 1
ATOM 705 C CA . VAL A 1 88 ? 18.098 -2.976 -3.935 1.00 54.91 88 VAL A CA 1
ATOM 706 C C . VAL A 1 88 ? 18.846 -3.950 -3.033 1.00 54.91 88 VAL A C 1
ATOM 708 O O . VAL A 1 88 ? 19.325 -5.001 -3.460 1.00 54.91 88 VAL A O 1
ATOM 711 N N . THR A 1 89 ? 18.933 -3.588 -1.759 1.00 52.66 89 THR A N 1
ATOM 712 C CA . THR A 1 89 ? 19.251 -4.512 -0.674 1.00 52.66 89 THR A CA 1
ATOM 713 C C . THR A 1 89 ? 17.973 -4.793 0.115 1.00 52.66 89 THR A C 1
ATOM 715 O O . THR A 1 89 ? 17.099 -3.934 0.216 1.00 52.66 89 THR A O 1
ATOM 718 N N . ASP A 1 90 ? 17.852 -5.996 0.677 1.00 52.94 90 ASP A N 1
ATOM 719 C CA . ASP A 1 90 ? 16.639 -6.532 1.327 1.00 52.94 90 ASP A CA 1
ATOM 720 C C . ASP A 1 90 ? 16.116 -5.768 2.566 1.00 52.94 90 ASP A C 1
ATOM 722 O O . ASP A 1 90 ? 15.307 -6.303 3.323 1.00 52.94 90 ASP A O 1
ATOM 726 N N . SER A 1 91 ? 16.603 -4.563 2.864 1.00 53.56 91 SER A N 1
ATOM 727 C CA . SER A 1 91 ? 16.399 -3.954 4.182 1.00 53.56 91 SER A CA 1
ATOM 728 C C . SER A 1 91 ? 16.476 -2.428 4.198 1.00 53.56 91 SER A C 1
ATOM 730 O O . SER A 1 91 ? 17.251 -1.897 4.991 1.00 53.56 91 SER A O 1
ATOM 732 N N . ARG A 1 92 ? 15.757 -1.718 3.309 1.00 56.78 92 ARG A N 1
ATOM 733 C CA . ARG A 1 92 ? 15.843 -0.237 3.220 1.00 56.78 92 ARG A CA 1
ATOM 734 C C . ARG A 1 92 ? 14.595 0.502 2.706 1.00 56.78 92 ARG A C 1
ATOM 736 O O . ARG A 1 92 ? 14.729 1.604 2.179 1.00 56.78 92 ARG A O 1
ATOM 743 N N . CYS A 1 93 ? 13.388 -0.058 2.786 1.00 65.88 93 CYS A N 1
ATOM 744 C CA . CYS A 1 93 ? 12.190 0.665 2.333 1.00 65.88 93 CYS A CA 1
ATOM 745 C C . CYS A 1 93 ? 11.188 0.847 3.478 1.00 65.88 93 CYS A C 1
ATOM 747 O O . CYS A 1 93 ? 10.514 -0.103 3.881 1.00 65.88 93 CYS A O 1
ATOM 749 N N . SER A 1 94 ? 11.117 2.074 4.002 1.00 72.62 94 SER A N 1
ATOM 750 C CA . SER A 1 94 ? 10.076 2.509 4.935 1.00 72.62 94 SER A CA 1
ATOM 751 C C . SER A 1 94 ? 8.832 2.960 4.167 1.00 72.62 94 SER A C 1
ATOM 753 O O . SER A 1 94 ? 8.930 3.394 3.016 1.00 72.62 94 SER A O 1
ATOM 755 N N . MET A 1 95 ? 7.664 2.903 4.812 1.00 77.06 95 MET A N 1
ATOM 756 C CA . MET A 1 95 ? 6.398 3.349 4.210 1.00 77.06 95 MET A CA 1
ATOM 757 C C . MET A 1 95 ? 6.460 4.817 3.758 1.00 77.06 95 MET A C 1
ATOM 759 O O . MET A 1 95 ? 5.943 5.169 2.705 1.00 77.06 95 MET A O 1
ATOM 763 N N . THR A 1 96 ? 7.165 5.666 4.513 1.00 76.44 96 THR A N 1
ATOM 764 C CA . THR A 1 96 ? 7.367 7.079 4.171 1.00 76.44 96 THR A CA 1
ATOM 765 C C . THR A 1 96 ? 8.111 7.258 2.854 1.00 76.44 96 THR A C 1
ATOM 767 O O . THR A 1 96 ? 7.643 8.005 2.004 1.00 76.44 96 THR A O 1
ATOM 770 N N . ASN A 1 97 ? 9.223 6.550 2.639 1.00 74.56 97 ASN A N 1
ATOM 771 C CA . ASN A 1 97 ? 9.981 6.663 1.385 1.00 74.56 97 ASN A CA 1
ATOM 772 C C . ASN A 1 97 ? 9.166 6.172 0.188 1.00 74.56 97 ASN A C 1
ATOM 774 O O . ASN A 1 97 ? 9.276 6.684 -0.924 1.00 74.56 97 ASN A O 1
ATOM 778 N N . ALA A 1 98 ? 8.334 5.173 0.451 1.00 76.75 98 ALA A N 1
ATOM 779 C CA . ALA A 1 98 ? 7.374 4.659 -0.488 1.00 76.75 98 ALA A CA 1
ATOM 780 C C . ALA A 1 98 ? 6.372 5.764 -0.908 1.00 76.75 98 ALA A C 1
ATOM 782 O O . ALA A 1 98 ? 6.325 6.154 -2.079 1.00 76.75 98 ALA A O 1
ATOM 783 N N . ILE A 1 99 ? 5.635 6.325 0.052 1.00 79.94 99 ILE A N 1
ATOM 784 C CA . ILE A 1 99 ? 4.669 7.413 -0.172 1.00 79.94 99 ILE A CA 1
ATOM 785 C C . ILE A 1 99 ? 5.330 8.587 -0.906 1.00 79.94 99 ILE A C 1
ATOM 787 O O . ILE A 1 99 ? 4.815 9.062 -1.913 1.00 79.94 99 ILE A O 1
ATOM 791 N N . GLU A 1 100 ? 6.513 9.011 -0.463 1.00 79.12 100 GLU A N 1
ATOM 792 C CA . GLU A 1 100 ? 7.251 10.120 -1.069 1.00 79.12 100 GLU A CA 1
ATOM 793 C C . GLU A 1 100 ? 7.613 9.894 -2.542 1.00 79.12 100 GLU A C 1
ATOM 795 O O . GLU A 1 100 ? 7.786 10.865 -3.281 1.00 79.12 100 GLU A O 1
ATOM 800 N N . ALA A 1 101 ? 7.763 8.648 -2.987 1.00 78.81 101 ALA A N 1
ATOM 801 C CA . ALA A 1 101 ? 8.038 8.357 -4.386 1.00 78.81 101 ALA A CA 1
ATOM 802 C C . ALA A 1 101 ? 6.784 8.154 -5.232 1.00 78.81 101 ALA A C 1
ATOM 804 O O . ALA A 1 101 ? 6.827 8.483 -6.412 1.00 78.81 101 ALA A O 1
ATOM 805 N N . LEU A 1 102 ? 5.670 7.668 -4.669 1.00 82.25 102 LEU A N 1
ATOM 806 C CA . LEU A 1 102 ? 4.370 7.793 -5.351 1.00 82.25 102 LEU A CA 1
ATOM 807 C C . LEU A 1 102 ? 4.056 9.242 -5.625 1.00 82.25 102 LEU A C 1
ATOM 809 O O . LEU A 1 102 ? 3.526 9.601 -6.673 1.00 82.25 102 LEU A O 1
ATOM 813 N N . GLU A 1 103 ? 4.358 10.066 -4.639 1.00 83.56 103 GLU A N 1
ATOM 814 C CA . GLU A 1 103 ? 4.039 11.458 -4.727 1.00 83.56 103 GLU A CA 1
ATOM 815 C C . GLU A 1 103 ? 4.946 12.166 -5.729 1.00 83.56 103 GLU A C 1
ATOM 817 O O . GLU A 1 103 ? 4.485 13.080 -6.391 1.00 83.56 103 GLU A O 1
ATOM 822 N N . GLU A 1 104 ? 6.201 11.751 -5.910 1.00 81.94 104 GLU A N 1
ATOM 823 C CA . GLU A 1 104 ? 7.111 12.363 -6.890 1.00 81.94 104 GLU A CA 1
ATOM 824 C C . GLU A 1 104 ? 6.989 11.760 -8.296 1.00 81.94 104 GLU A C 1
ATOM 826 O O . GLU A 1 104 ? 6.925 12.490 -9.284 1.00 81.94 104 GLU A O 1
ATOM 831 N N . PHE A 1 105 ? 6.914 10.434 -8.385 1.00 82.69 105 PHE A N 1
ATOM 832 C CA . PHE A 1 105 ? 7.062 9.670 -9.626 1.00 82.69 105 PHE A CA 1
ATOM 833 C C . PHE A 1 105 ? 5.835 8.825 -9.987 1.00 82.69 105 PHE A C 1
ATOM 835 O O . PHE A 1 105 ? 5.748 8.333 -11.111 1.00 82.69 105 PHE A O 1
ATOM 842 N N . GLY A 1 106 ? 4.896 8.636 -9.056 1.00 85.75 106 GLY A N 1
ATOM 843 C CA . GLY A 1 106 ? 3.709 7.800 -9.242 1.00 85.75 106 GLY A CA 1
ATOM 844 C C . GLY A 1 106 ? 4.049 6.341 -9.532 1.00 85.75 106 GLY A C 1
ATOM 845 O O . GLY A 1 106 ? 5.096 5.843 -9.109 1.00 85.75 106 GLY A O 1
ATOM 846 N N . THR A 1 107 ? 3.164 5.645 -10.246 1.00 86.12 107 THR A N 1
ATOM 847 C CA . THR A 1 107 ? 3.372 4.247 -10.653 1.00 86.12 107 THR A CA 1
ATOM 848 C C . THR A 1 107 ? 2.777 3.942 -12.030 1.00 86.12 107 THR A C 1
ATOM 850 O O . THR A 1 107 ? 1.742 4.488 -12.420 1.00 86.12 107 THR A O 1
ATOM 853 N N . CYS A 1 108 ? 3.454 3.112 -12.823 1.00 85.50 108 CYS A N 1
ATOM 854 C CA . CYS A 1 108 ? 2.921 2.645 -14.101 1.00 85.50 108 CYS A CA 1
ATOM 855 C C . CYS A 1 108 ? 2.102 1.364 -13.917 1.00 85.50 108 CYS A C 1
ATOM 857 O O . CYS A 1 108 ? 2.155 0.718 -12.877 1.00 85.50 108 CYS A O 1
ATOM 859 N N . LEU A 1 109 ? 1.362 0.980 -14.957 1.00 86.69 109 LEU A N 1
ATOM 860 C CA . LEU A 1 109 ? 0.708 -0.324 -14.996 1.00 86.69 109 LEU A CA 1
ATOM 861 C C . LEU A 1 109 ? 1.743 -1.449 -15.084 1.00 86.69 109 LEU A C 1
ATOM 863 O O . LEU A 1 109 ? 2.759 -1.315 -15.772 1.00 86.69 109 LEU A O 1
ATOM 867 N N . GLU A 1 110 ? 1.409 -2.586 -14.483 1.00 83.94 110 GLU A N 1
ATOM 868 C CA . GLU A 1 110 ? 2.214 -3.810 -14.511 1.00 83.94 110 GLU A CA 1
ATOM 869 C C . GLU A 1 110 ? 2.507 -4.284 -15.943 1.00 83.94 110 GLU A C 1
ATOM 871 O O . GLU A 1 110 ? 3.588 -4.772 -16.248 1.00 83.94 110 GLU A O 1
ATOM 876 N N . SER A 1 111 ? 1.588 -4.043 -16.883 1.00 87.88 111 SER A N 1
ATOM 877 C CA . SER A 1 111 ? 1.780 -4.367 -18.302 1.00 87.88 111 SER A CA 1
ATOM 878 C C . SER A 1 111 ? 2.924 -3.590 -18.973 1.00 87.88 111 SER A C 1
ATOM 880 O O . SER A 1 111 ? 3.380 -3.982 -20.044 1.00 87.88 111 SER A O 1
ATOM 882 N N . ILE A 1 112 ? 3.359 -2.465 -18.393 1.00 86.81 112 ILE A N 1
ATOM 883 C CA . ILE A 1 112 ? 4.444 -1.617 -18.917 1.00 86.81 112 ILE A CA 1
ATOM 884 C C . ILE A 1 112 ? 5.781 -2.012 -18.288 1.00 86.81 112 ILE A C 1
ATOM 886 O O . ILE A 1 112 ? 6.807 -2.047 -18.971 1.00 86.81 112 ILE A O 1
ATOM 890 N N . TRP A 1 113 ? 5.781 -2.302 -16.987 1.00 84.25 113 TRP A N 1
ATOM 891 C CA . TRP A 1 113 ? 6.975 -2.702 -16.253 1.00 84.25 113 TRP A CA 1
ATOM 892 C C . TRP A 1 113 ? 6.658 -3.855 -15.295 1.00 84.25 113 TRP A C 1
ATOM 894 O O . TRP A 1 113 ? 6.538 -3.629 -14.093 1.00 84.25 113 TRP A O 1
ATOM 904 N N . PRO A 1 114 ? 6.518 -5.085 -15.821 1.00 84.81 114 PRO A N 1
ATOM 905 C CA . PRO A 1 114 ? 6.075 -6.211 -15.017 1.00 84.81 114 PRO A CA 1
ATOM 906 C C . PRO A 1 114 ? 7.145 -6.608 -14.013 1.00 84.81 114 PRO A C 1
ATOM 908 O O . PRO A 1 114 ? 8.349 -6.520 -14.300 1.00 84.81 114 PRO A O 1
ATOM 911 N N . TYR A 1 115 ? 6.692 -7.090 -12.867 1.00 79.69 115 TYR A N 1
ATOM 912 C CA . TYR A 1 115 ? 7.510 -7.587 -11.792 1.00 79.69 115 TYR A CA 1
ATOM 913 C C . TYR A 1 115 ? 8.405 -8.711 -12.298 1.00 79.69 115 TYR A C 1
ATOM 915 O O . TYR A 1 115 ? 7.970 -9.725 -12.842 1.00 79.69 115 TYR A O 1
ATOM 923 N N . ASP A 1 116 ? 9.702 -8.498 -12.134 1.00 78.50 116 ASP A N 1
ATOM 924 C CA . ASP A 1 116 ? 10.726 -9.445 -12.523 1.00 78.50 116 ASP A CA 1
ATOM 925 C C . ASP A 1 116 ? 11.896 -9.295 -11.563 1.00 78.50 116 ASP A C 1
ATOM 927 O O . ASP A 1 116 ? 12.584 -8.269 -11.533 1.00 78.50 116 ASP A O 1
ATOM 931 N N . ILE A 1 117 ? 12.124 -10.350 -10.784 1.00 77.38 117 ILE A N 1
ATOM 932 C CA . ILE A 1 117 ? 13.172 -10.422 -9.765 1.00 77.38 117 ILE A CA 1
ATOM 933 C C . ILE A 1 117 ? 14.551 -10.142 -10.376 1.00 77.38 117 ILE A C 1
ATOM 935 O O . ILE A 1 117 ? 15.389 -9.506 -9.741 1.00 77.38 117 ILE A O 1
ATOM 939 N N . SER A 1 118 ? 14.789 -10.546 -11.627 1.00 79.44 118 SER A N 1
ATOM 940 C CA . SER A 1 118 ? 16.058 -10.303 -12.322 1.00 79.44 118 SER A CA 1
ATOM 941 C C . SER A 1 118 ? 16.263 -8.834 -12.719 1.00 79.44 118 SER A C 1
ATOM 943 O O . SER A 1 118 ? 17.379 -8.416 -13.048 1.00 79.44 118 SER A O 1
ATOM 945 N N . ARG A 1 119 ? 15.194 -8.028 -12.692 1.00 74.19 119 ARG A N 1
ATOM 946 C CA . ARG A 1 119 ? 15.185 -6.621 -13.110 1.00 74.19 119 ARG A CA 1
ATOM 947 C C . ARG A 1 119 ? 14.960 -5.637 -11.966 1.00 74.19 119 ARG A C 1
ATOM 949 O O . ARG A 1 119 ? 15.006 -4.445 -12.226 1.00 74.19 119 ARG A O 1
ATOM 956 N N . VAL A 1 120 ? 14.832 -6.081 -10.713 1.00 72.69 120 VAL A N 1
ATOM 957 C CA . VAL A 1 120 ? 14.558 -5.200 -9.550 1.00 72.69 120 VAL A CA 1
ATOM 958 C C . VAL A 1 120 ? 15.601 -4.105 -9.313 1.00 72.69 120 VAL A C 1
ATOM 960 O O . VAL A 1 120 ? 15.282 -3.086 -8.711 1.00 72.69 120 VAL A O 1
ATOM 963 N N . ASN A 1 121 ? 16.831 -4.320 -9.785 1.00 72.94 121 ASN A N 1
ATOM 964 C CA . ASN A 1 121 ? 17.946 -3.367 -9.723 1.00 72.94 121 ASN A CA 1
ATOM 965 C C . ASN A 1 121 ? 18.164 -2.595 -11.027 1.00 72.94 121 ASN A C 1
ATOM 967 O O . ASN A 1 121 ? 19.096 -1.800 -11.127 1.00 72.94 121 ASN A O 1
ATOM 971 N N . LYS A 1 122 ? 17.361 -2.858 -12.060 1.00 76.19 122 LYS A N 1
ATOM 972 C CA . LYS A 1 122 ? 17.484 -2.159 -13.336 1.00 76.19 122 LYS A CA 1
ATOM 973 C C . LYS A 1 122 ? 16.726 -0.846 -13.267 1.00 76.19 122 LYS A C 1
ATOM 975 O O . LYS A 1 122 ? 15.686 -0.731 -12.627 1.00 76.19 122 LYS A O 1
ATOM 980 N N . PHE A 1 123 ? 17.237 0.163 -13.947 1.00 74.00 123 PHE A N 1
ATOM 981 C CA . PHE A 1 123 ? 16.488 1.399 -14.097 1.00 74.00 123 PHE A CA 1
ATOM 982 C C . PHE A 1 123 ? 15.213 1.128 -14.932 1.00 74.00 123 PHE A C 1
ATOM 984 O O . PHE A 1 123 ? 15.313 0.381 -15.914 1.00 74.00 123 PHE A O 1
ATOM 991 N N . PRO A 1 124 ? 14.030 1.667 -14.561 1.00 77.44 124 PRO A N 1
ATOM 992 C CA . PRO A 1 124 ? 12.820 1.539 -15.374 1.00 77.44 124 PRO A CA 1
ATOM 993 C C . PRO A 1 124 ? 13.021 2.080 -16.787 1.00 77.44 124 PRO A C 1
ATOM 995 O O . PRO A 1 124 ? 13.855 2.954 -17.021 1.00 77.44 124 PRO A O 1
ATOM 998 N N . SER A 1 125 ? 12.198 1.633 -17.734 1.00 83.69 125 SER A N 1
ATOM 999 C CA . SER A 1 125 ? 12.136 2.303 -19.033 1.00 83.69 125 SER A CA 1
ATOM 1000 C C . SER A 1 125 ? 11.629 3.747 -18.885 1.00 83.69 125 SER A C 1
ATOM 1002 O O . SER A 1 125 ? 10.839 4.058 -17.992 1.00 83.69 125 SER A O 1
ATOM 1004 N N . ILE A 1 126 ? 12.032 4.631 -19.804 1.00 84.56 126 ILE A N 1
ATOM 1005 C CA . ILE A 1 126 ? 11.516 6.012 -19.871 1.00 84.56 126 ILE A CA 1
ATOM 1006 C C . ILE A 1 126 ? 9.983 6.002 -19.956 1.00 84.56 126 ILE A C 1
ATOM 1008 O O . ILE A 1 126 ? 9.310 6.754 -19.257 1.00 84.56 126 ILE A O 1
ATOM 1012 N N . GLN A 1 127 ? 9.427 5.068 -20.733 1.00 88.38 127 GLN A N 1
ATOM 1013 C CA . GLN A 1 127 ? 7.984 4.881 -20.858 1.00 88.38 127 GLN A CA 1
ATOM 1014 C C . GLN A 1 127 ? 7.312 4.566 -19.511 1.00 88.38 127 GLN A C 1
ATOM 1016 O O . GLN A 1 127 ? 6.235 5.093 -19.233 1.00 88.38 127 GLN A O 1
ATOM 1021 N N . ALA A 1 128 ? 7.923 3.727 -18.669 1.00 85.88 128 ALA A N 1
ATOM 1022 C CA . ALA A 1 128 ? 7.399 3.428 -17.339 1.00 85.88 128 ALA A CA 1
ATOM 1023 C C . ALA A 1 128 ? 7.353 4.691 -16.468 1.00 85.88 128 ALA A C 1
ATOM 1025 O O . ALA A 1 128 ? 6.350 4.943 -15.806 1.00 85.88 128 ALA A O 1
ATOM 1026 N N . PHE A 1 129 ? 8.384 5.534 -16.537 1.00 82.94 129 PHE A N 1
ATOM 1027 C CA . PHE A 1 129 ? 8.430 6.793 -15.795 1.00 82.94 129 PHE A CA 1
ATOM 1028 C C . PHE A 1 129 ? 7.364 7.793 -16.267 1.00 82.94 129 PHE A C 1
ATOM 1030 O O . PHE A 1 129 ? 6.581 8.295 -15.464 1.00 82.94 129 PHE A O 1
ATOM 1037 N N . GLU A 1 130 ? 7.258 8.025 -17.577 1.00 87.44 130 GLU A N 1
ATOM 1038 C CA . GLU A 1 130 ? 6.258 8.932 -18.161 1.00 87.44 130 GLU A CA 1
ATOM 1039 C C . GLU A 1 130 ? 4.819 8.512 -17.842 1.00 87.44 130 GLU A C 1
ATOM 1041 O O . GLU A 1 130 ? 3.941 9.350 -17.623 1.00 87.44 130 GLU A O 1
ATOM 1046 N N . LYS A 1 131 ? 4.560 7.201 -17.828 1.00 88.50 131 LYS A N 1
ATOM 1047 C CA . LYS A 1 131 ? 3.256 6.646 -17.451 1.00 88.50 131 LYS A CA 1
ATOM 1048 C C . LYS A 1 131 ? 3.045 6.703 -15.941 1.00 88.50 131 LYS A C 1
ATOM 1050 O O . LYS A 1 131 ? 1.920 6.948 -15.519 1.00 88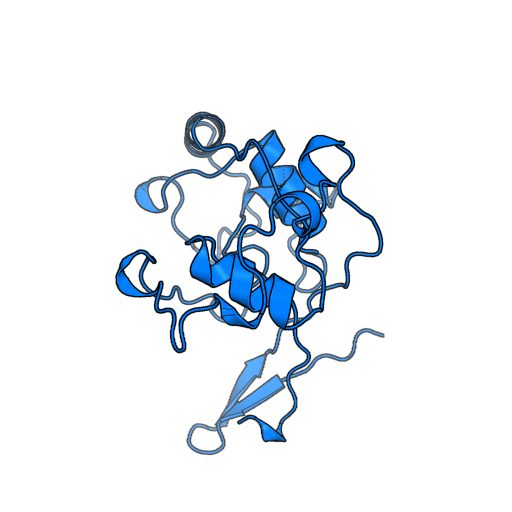.50 131 LYS A O 1
ATOM 1055 N N . GLY A 1 132 ? 4.108 6.546 -15.155 1.00 87.81 132 GLY A N 1
ATOM 1056 C CA . GLY A 1 132 ? 4.094 6.689 -13.703 1.00 87.81 132 GLY A CA 1
ATOM 1057 C C . GLY A 1 132 ? 3.649 8.069 -13.245 1.00 87.81 132 GLY A C 1
ATOM 1058 O O . GLY A 1 132 ? 2.749 8.179 -12.415 1.00 87.81 132 GLY A O 1
ATOM 1059 N N . LEU A 1 133 ? 4.169 9.122 -13.881 1.00 87.19 133 LEU A N 1
ATOM 1060 C CA . LEU A 1 13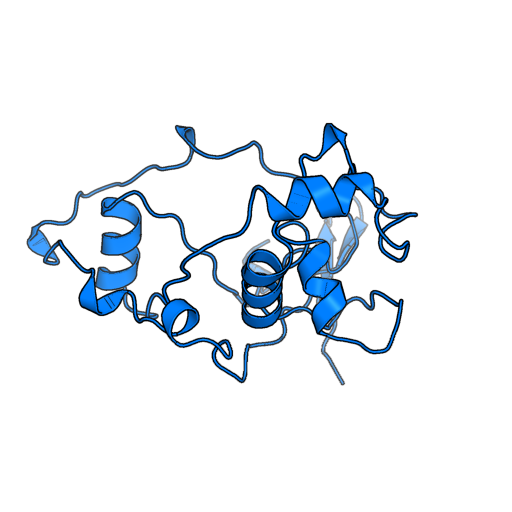3 ? 3.822 10.512 -13.568 1.00 87.19 133 LEU A CA 1
ATOM 1061 C C . LEU A 1 133 ? 2.319 10.821 -13.678 1.00 87.19 133 LEU A C 1
ATOM 1063 O O . LEU A 1 133 ? 1.856 11.789 -13.076 1.00 87.19 133 LEU A O 1
ATOM 1067 N N . LYS A 1 134 ? 1.556 10.012 -14.424 1.00 90.69 134 LYS A N 1
ATOM 1068 C CA . LYS A 1 134 ? 0.100 10.155 -14.581 1.00 90.69 134 LYS A CA 1
ATOM 1069 C C . LYS A 1 134 ? -0.707 9.537 -13.437 1.00 90.69 134 LYS A C 1
ATOM 1071 O O . LYS A 1 134 ? -1.885 9.845 -13.316 1.00 90.69 134 LYS A O 1
ATOM 1076 N N . HIS A 1 135 ? -0.091 8.698 -12.605 1.00 89.12 135 HIS A N 1
ATOM 1077 C CA . HIS A 1 135 ? -0.723 8.053 -11.448 1.00 89.12 135 HIS A CA 1
ATOM 1078 C C . HIS A 1 135 ? 0.044 8.388 -10.165 1.00 89.12 135 HIS A C 1
ATOM 1080 O O . HIS A 1 135 ? 0.466 7.511 -9.407 1.00 89.12 135 HIS A O 1
ATOM 1086 N N . ARG A 1 136 ? 0.284 9.683 -9.954 1.00 88.00 136 ARG A N 1
ATOM 1087 C CA . ARG A 1 136 ? 0.843 10.200 -8.704 1.00 88.00 136 ARG A CA 1
ATOM 1088 C C . ARG A 1 136 ? -0.245 10.272 -7.645 1.00 88.00 136 ARG A C 1
ATOM 1090 O O . ARG A 1 136 ? -1.395 10.582 -7.953 1.00 88.00 136 ARG A O 1
ATOM 1097 N N . ILE A 1 137 ? 0.138 10.025 -6.399 1.00 85.12 137 ILE A N 1
ATOM 1098 C CA . ILE A 1 137 ? -0.739 10.348 -5.274 1.00 85.12 137 ILE A CA 1
ATOM 1099 C C . ILE A 1 137 ? -0.630 11.839 -4.970 1.00 85.12 137 ILE A C 1
ATOM 1101 O O . ILE A 1 137 ? 0.442 12.430 -5.107 1.00 85.12 137 ILE A O 1
ATOM 1105 N N . TYR A 1 138 ? -1.741 12.421 -4.537 1.00 82.19 138 TYR A N 1
ATOM 1106 C CA . TYR A 1 138 ? -1.815 13.826 -4.136 1.00 82.19 138 TYR A CA 1
ATOM 1107 C C . TYR A 1 138 ? -1.865 14.000 -2.619 1.00 82.19 138 TYR A C 1
ATOM 1109 O O . TYR A 1 138 ? -1.490 15.049 -2.114 1.00 82.19 138 TYR A O 1
ATOM 1117 N N . GLN A 1 139 ? -2.313 12.973 -1.898 1.00 82.19 139 GLN A N 1
ATOM 1118 C CA . GLN A 1 139 ? -2.506 13.019 -0.457 1.00 82.19 139 GLN A CA 1
ATOM 1119 C C . GLN A 1 139 ? -2.176 11.656 0.145 1.00 82.19 139 GLN A C 1
ATOM 1121 O O . GLN A 1 139 ? -2.452 10.613 -0.455 1.00 82.19 139 GLN A O 1
ATOM 1126 N N . ALA A 1 140 ? -1.596 11.675 1.339 1.00 83.94 140 ALA A N 1
ATOM 1127 C CA . ALA A 1 140 ? -1.436 10.500 2.177 1.00 83.94 140 ALA A CA 1
ATOM 1128 C C . ALA A 1 140 ? -1.731 10.909 3.616 1.00 83.94 140 ALA A C 1
ATOM 1130 O O . ALA A 1 140 ? -1.122 11.845 4.130 1.00 83.94 140 ALA A O 1
ATOM 1131 N N . LEU A 1 141 ? -2.672 10.209 4.245 1.00 86.94 141 LEU A N 1
ATOM 1132 C CA . LEU A 1 141 ? -3.113 10.509 5.599 1.00 86.94 141 LEU A CA 1
ATOM 1133 C C . LEU A 1 141 ? -2.523 9.495 6.573 1.00 86.94 141 LEU A C 1
ATOM 1135 O O . LEU A 1 141 ? -2.571 8.284 6.346 1.00 86.94 141 LEU A O 1
ATOM 1139 N N . HIS A 1 142 ? -1.969 9.991 7.673 1.00 87.00 142 HIS A N 1
ATOM 1140 C CA . HIS A 1 142 ? -1.491 9.150 8.754 1.00 87.00 142 HIS A CA 1
ATOM 1141 C C . HIS A 1 142 ? -2.661 8.748 9.654 1.00 87.00 142 HIS A C 1
ATOM 1143 O O . HIS A 1 142 ? -3.218 9.583 10.367 1.00 87.00 142 HIS A O 1
ATOM 1149 N N . VAL A 1 143 ? -3.001 7.461 9.636 1.00 90.38 143 VAL A N 1
ATOM 1150 C CA . VAL A 1 143 ? -3.982 6.863 10.548 1.00 90.38 143 VAL A CA 1
ATOM 1151 C C . VAL A 1 143 ? -3.286 6.542 11.866 1.00 90.38 143 VAL A C 1
ATOM 1153 O O . VAL A 1 143 ? -2.302 5.798 11.892 1.00 90.38 143 VAL A O 1
ATOM 1156 N N . LYS A 1 144 ? -3.773 7.105 12.973 1.00 89.62 144 LYS A N 1
ATOM 1157 C CA . LYS A 1 144 ? -3.249 6.789 14.305 1.00 89.62 144 LYS A CA 1
ATOM 1158 C C . LYS A 1 144 ? -3.503 5.327 14.655 1.00 89.62 144 LYS A C 1
ATOM 1160 O O . LYS A 1 144 ? -4.468 4.712 14.207 1.00 89.62 144 LYS A O 1
ATOM 1165 N N . ILE A 1 145 ? -2.650 4.788 15.526 1.00 90.19 145 ILE A N 1
ATOM 1166 C CA . ILE A 1 145 ? -2.849 3.470 16.142 1.00 90.19 145 ILE A CA 1
ATOM 1167 C C . ILE A 1 145 ? -3.926 3.607 17.229 1.00 90.19 145 ILE A C 1
ATOM 1169 O O . ILE A 1 145 ? -3.653 3.532 18.424 1.00 90.19 145 ILE A O 1
ATOM 1173 N N . ASP A 1 146 ? -5.147 3.875 16.782 1.00 91.81 146 ASP A N 1
ATOM 1174 C CA . ASP A 1 146 ? -6.364 3.978 17.570 1.00 91.81 146 ASP A CA 1
ATOM 1175 C C . ASP A 1 146 ? -7.455 3.157 16.882 1.00 91.81 146 ASP A C 1
ATOM 1177 O O . ASP A 1 146 ? -7.668 3.255 15.672 1.00 91.81 146 ASP A O 1
ATOM 1181 N N . LEU A 1 147 ? -8.152 2.324 17.652 1.00 92.31 147 LEU A N 1
ATOM 1182 C CA . LEU A 1 147 ? -9.099 1.369 17.086 1.00 92.31 147 LEU A CA 1
ATOM 1183 C C . LEU A 1 147 ? -10.293 2.058 16.411 1.00 92.31 147 LEU A C 1
ATOM 1185 O O . LEU A 1 147 ? -10.776 1.565 15.391 1.00 92.31 147 LEU A O 1
ATOM 1189 N N . ASN A 1 148 ? -10.781 3.169 16.967 1.00 92.31 148 ASN A N 1
ATOM 1190 C CA . ASN A 1 148 ? -11.917 3.889 16.399 1.00 92.31 148 ASN A CA 1
ATOM 1191 C C . ASN A 1 148 ? -11.502 4.625 15.129 1.00 92.31 148 ASN A C 1
ATOM 1193 O O . ASN A 1 148 ? -12.241 4.589 14.147 1.00 92.31 148 ASN A O 1
ATOM 1197 N N . GLU A 1 149 ? -10.313 5.225 15.111 1.00 93.00 149 GLU A N 1
ATOM 1198 C CA . GLU A 1 149 ? -9.767 5.883 13.924 1.00 93.00 149 GLU A CA 1
ATOM 1199 C C . GLU A 1 149 ? -9.535 4.877 12.784 1.00 93.00 149 GLU A C 1
ATOM 1201 O O . GLU A 1 149 ? -10.001 5.091 11.665 1.00 93.00 149 GLU A O 1
ATOM 1206 N N . MET A 1 150 ? -8.920 3.725 13.078 1.00 94.38 150 MET A N 1
ATOM 1207 C CA 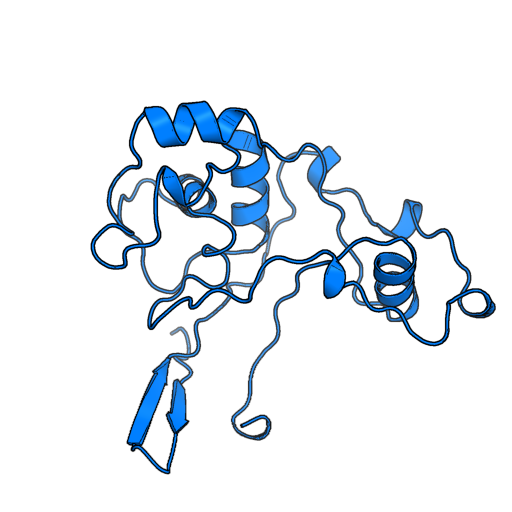. MET A 1 150 ? -8.703 2.650 12.101 1.00 94.38 150 MET A CA 1
ATOM 1208 C C . MET A 1 150 ? -10.026 2.108 11.537 1.00 94.38 150 MET A C 1
ATOM 1210 O O . MET A 1 150 ? -10.166 1.944 10.325 1.00 94.38 150 MET A O 1
ATOM 1214 N N . LYS A 1 151 ? -11.026 1.861 12.394 1.00 95.25 151 LYS A N 1
ATOM 1215 C CA . LYS A 1 151 ? -12.361 1.430 11.945 1.00 95.25 151 LYS A CA 1
ATOM 1216 C C . LYS A 1 151 ? -13.062 2.504 11.119 1.00 95.25 151 LYS A C 1
ATOM 1218 O O . LYS A 1 151 ? -13.672 2.174 10.106 1.00 95.25 151 LYS A O 1
ATOM 1223 N N . SER A 1 152 ? -12.955 3.767 11.526 1.00 95.12 152 SER A N 1
ATOM 1224 C CA . SER A 1 152 ? -13.533 4.901 10.801 1.00 95.12 152 SER A CA 1
ATOM 1225 C C . SER A 1 152 ? -12.919 5.049 9.416 1.00 95.12 152 SER A C 1
ATOM 1227 O O . SER A 1 152 ? -13.648 5.300 8.466 1.00 95.12 152 SER A O 1
ATOM 1229 N N . CYS A 1 153 ? -11.606 4.849 9.284 1.00 95.06 153 CYS A N 1
ATOM 1230 C CA . CYS A 1 153 ? -10.911 4.871 7.999 1.00 95.06 153 CYS A CA 1
ATOM 1231 C C . CYS A 1 153 ? -11.499 3.833 7.027 1.00 95.06 153 CYS A C 1
ATOM 1233 O O . CYS A 1 153 ? -11.918 4.184 5.923 1.00 95.06 153 CYS A O 1
ATOM 1235 N N . LEU A 1 154 ? -11.662 2.587 7.486 1.00 96.00 154 LEU A N 1
ATOM 1236 C CA . LEU A 1 154 ? -12.285 1.529 6.685 1.00 96.00 154 LEU A CA 1
ATOM 1237 C C . LEU A 1 154 ? -13.751 1.832 6.375 1.00 96.00 154 LEU A C 1
ATOM 1239 O O . LEU A 1 154 ? -14.170 1.689 5.231 1.00 96.00 154 LEU A O 1
ATOM 1243 N N . ALA A 1 155 ? -14.532 2.262 7.370 1.00 95.88 155 ALA A N 1
ATOM 1244 C CA . ALA A 1 155 ? -15.952 2.573 7.203 1.00 95.88 155 ALA A CA 1
ATOM 1245 C C . ALA A 1 155 ? -16.194 3.704 6.192 1.00 95.88 155 ALA A C 1
ATOM 1247 O O . ALA A 1 155 ? -17.212 3.703 5.507 1.00 95.88 155 ALA A O 1
ATOM 1248 N N . GLN A 1 156 ? -15.244 4.633 6.065 1.00 94.75 156 GLN A N 1
ATOM 1249 C CA . GLN A 1 156 ? -15.253 5.687 5.049 1.00 94.75 156 GLN A CA 1
ATOM 1250 C C . GLN A 1 156 ? -14.794 5.208 3.660 1.00 94.75 156 GLN A C 1
ATOM 1252 O O . GLN A 1 156 ? -14.784 5.992 2.716 1.00 94.75 156 GLN A O 1
ATOM 1257 N N . GLY A 1 157 ? -14.441 3.928 3.509 1.00 94.44 157 GLY A N 1
ATOM 1258 C CA . GLY A 1 157 ? -14.052 3.322 2.235 1.00 94.44 157 GLY A CA 1
ATOM 1259 C C . GLY A 1 157 ? -12.556 3.383 1.931 1.00 94.44 157 GLY A C 1
ATOM 1260 O O . GLY A 1 157 ? -12.156 3.038 0.820 1.00 94.44 157 GLY A O 1
ATOM 1261 N N . PHE A 1 158 ? -11.721 3.793 2.889 1.00 92.88 158 PHE A N 1
ATOM 1262 C CA . PHE A 1 158 ? -10.286 3.948 2.675 1.00 92.88 158 PHE A CA 1
ATOM 1263 C C . PHE A 1 158 ? -9.503 2.773 3.275 1.00 92.88 158 PHE A C 1
ATOM 1265 O O . PHE A 1 158 ? -9.503 2.585 4.495 1.00 92.88 158 PHE A O 1
ATOM 1272 N N . PRO A 1 159 ? -8.803 1.969 2.454 1.00 92.69 159 PRO A N 1
ATOM 1273 C CA . PRO A 1 159 ? -7.825 1.031 2.976 1.00 92.69 159 PRO A CA 1
ATOM 1274 C C . PRO A 1 159 ? -6.581 1.776 3.470 1.00 92.69 159 PRO A C 1
ATOM 1276 O O . PRO A 1 159 ? -6.217 2.828 2.944 1.00 92.69 159 PRO A O 1
ATOM 1279 N N . PHE A 1 160 ? -5.884 1.200 4.445 1.00 90.62 160 PHE A N 1
ATOM 1280 C CA . PHE A 1 160 ? -4.626 1.740 4.955 1.00 90.62 160 PHE A CA 1
ATOM 1281 C C . PHE A 1 160 ? -3.568 0.643 5.082 1.00 90.62 160 PHE A C 1
ATOM 1283 O O . PHE A 1 160 ? -3.878 -0.535 5.265 1.00 90.62 160 PHE A O 1
ATOM 1290 N N . ALA A 1 161 ? -2.300 1.040 4.994 1.00 86.81 161 ALA A N 1
ATOM 1291 C CA . ALA A 1 161 ? -1.158 0.149 5.143 1.00 86.81 161 ALA A CA 1
ATOM 1292 C C . ALA A 1 161 ? -0.506 0.335 6.518 1.00 86.81 161 ALA A C 1
ATOM 1294 O O . ALA A 1 161 ? -0.394 1.452 7.019 1.00 86.81 161 ALA A O 1
ATOM 1295 N N . PHE A 1 162 ? -0.027 -0.756 7.113 1.00 84.88 162 PHE A N 1
ATOM 1296 C CA . PHE A 1 162 ? 0.706 -0.735 8.376 1.00 84.88 162 PHE A CA 1
ATOM 1297 C C . PHE A 1 162 ? 1.787 -1.819 8.390 1.00 84.88 162 PHE A C 1
ATOM 1299 O O . PHE A 1 162 ? 1.747 -2.774 7.617 1.00 84.88 162 PHE A O 1
ATOM 1306 N N . GLY A 1 163 ? 2.778 -1.653 9.265 1.00 78.44 163 GLY A N 1
ATOM 1307 C CA . GLY A 1 163 ? 3.801 -2.663 9.519 1.00 78.44 163 GLY A CA 1
ATOM 1308 C C . GLY A 1 163 ? 3.492 -3.428 10.800 1.00 78.44 163 GLY A C 1
ATOM 1309 O O . GLY A 1 163 ? 3.138 -2.822 11.810 1.00 78.44 163 GLY A O 1
ATOM 1310 N N . LEU A 1 164 ? 3.673 -4.745 10.779 1.00 78.69 164 LEU A N 1
ATOM 1311 C CA . LEU A 1 164 ? 3.528 -5.604 11.952 1.00 78.69 164 LEU A CA 1
ATOM 1312 C C . LEU A 1 164 ? 4.743 -6.520 12.108 1.00 78.69 164 LEU A C 1
ATOM 1314 O O . LEU A 1 164 ? 5.391 -6.894 11.130 1.00 78.69 164 LEU A O 1
ATOM 1318 N N . ARG A 1 165 ? 5.067 -6.871 13.354 1.00 75.12 165 ARG A N 1
ATOM 1319 C CA . ARG A 1 165 ? 6.088 -7.883 13.641 1.00 75.12 165 ARG A CA 1
ATOM 1320 C C . ARG A 1 165 ? 5.435 -9.254 13.608 1.00 75.12 165 ARG A C 1
ATOM 1322 O O . ARG A 1 165 ? 4.507 -9.508 14.369 1.00 75.12 165 ARG A O 1
ATOM 1329 N N . LEU A 1 166 ? 5.943 -10.116 12.740 1.00 71.19 166 LEU A N 1
ATOM 1330 C CA . LEU A 1 166 ? 5.528 -11.509 12.661 1.00 71.19 166 LEU A CA 1
ATOM 1331 C C . LEU A 1 166 ? 6.360 -12.358 13.623 1.00 71.19 166 LEU A C 1
ATOM 1333 O O . LEU A 1 166 ? 7.579 -12.198 13.718 1.00 71.19 166 LEU A O 1
ATOM 1337 N N . TYR A 1 167 ? 5.678 -13.259 14.322 1.00 73.31 167 TYR A N 1
ATOM 1338 C CA . TYR A 1 167 ? 6.268 -14.250 15.214 1.00 73.31 167 TYR A CA 1
ATOM 1339 C C . TYR A 1 167 ? 5.886 -15.640 14.718 1.00 73.31 167 TYR A C 1
ATOM 1341 O O . TYR A 1 167 ? 4.815 -15.817 14.147 1.00 73.31 167 TYR A O 1
ATOM 1349 N N . THR A 1 168 ? 6.723 -16.637 15.001 1.00 69.81 168 THR A N 1
ATOM 1350 C CA . THR A 1 168 ? 6.493 -18.041 14.613 1.00 69.81 168 THR A CA 1
ATOM 1351 C C . THR A 1 168 ? 5.214 -18.652 15.189 1.00 69.81 168 THR A C 1
ATOM 1353 O O . THR A 1 168 ? 4.843 -19.744 14.795 1.00 69.81 168 THR A O 1
ATOM 1356 N N . SER A 1 169 ? 4.556 -17.989 16.141 1.00 77.62 169 SER A N 1
ATOM 1357 C CA . SER A 1 169 ? 3.263 -18.397 16.698 1.00 77.62 169 SER A CA 1
ATOM 1358 C C . SER A 1 169 ? 2.058 -18.062 15.809 1.00 77.62 169 SER A C 1
ATOM 1360 O O . SER A 1 169 ? 0.944 -18.418 16.175 1.00 77.62 169 SER A O 1
ATOM 1362 N N . PHE A 1 170 ? 2.254 -17.313 14.720 1.00 65.38 170 PHE A N 1
ATOM 1363 C CA . PHE A 1 170 ? 1.209 -16.939 13.755 1.00 65.38 170 PHE A CA 1
ATOM 1364 C C . PHE A 1 170 ? 1.262 -17.767 12.459 1.00 65.38 170 PHE A C 1
ATOM 1366 O O . PHE A 1 170 ? 0.475 -17.503 11.551 1.00 65.38 170 PHE A O 1
ATOM 1373 N N . ASP A 1 171 ? 2.173 -18.740 12.404 1.00 54.69 171 ASP A N 1
ATOM 1374 C CA . ASP A 1 171 ? 2.306 -19.760 11.358 1.00 54.69 171 ASP A CA 1
ATOM 1375 C C . ASP A 1 171 ? 1.663 -21.077 11.811 1.00 54.69 171 ASP A C 1
ATOM 1377 O O . ASP A 1 171 ? 1.024 -21.741 10.964 1.00 54.69 171 ASP A O 1
#

Secondary structure (DSSP, 8-state):
----EEEEETTTTEEEEEPPPPPP-S--SSGGGS-BGGGG----TTTS-S----GGGSPPPP--TTSS-HHHHS-TGGGTTT-SS----SS---HHHHHHHHHHH----TTTS---GGGTTSPPPHHHHHHHGGG------B--S-HHHHHHHHHTT----------GGG-